Protein AF-A0A3C1ZCE9-F1 (afdb_monomer)

Sequence (160 aa):
MEKASYRTLKVVCVLALIGIVLWVAFYAVQTYFVLTTGSGHGVINWGSPRMGLKLTIFTLNRVSILLMAGLMAAFVVNILKYMSGGTIFNRANVVLLWVMTIVLPIHSFIGDNMSIACSASEHFDVVLTDSPFVYAMVALIVALLYKLAYDAAREQELTI

Radius of gyration: 19.31 Å; Cα contacts (8 Å, |Δi|>4): 106; chains: 1; bounding box: 48×23×55 Å

Nearest PDB structures (foldseek):
  8to0-assembly1_C  TM=2.002E-01  e=6.958E+00  Mus musculus

Secondary structure (DSSP, 8-state):
--HHHHHHHHHHHHHHHHHHHHHHHHHHHHHHHHHHSTTSS-SS-TTSTTHHHHHHHHHHHHHHHHHHHHHHHHHHHHHHHHTTTT-SS-HHHHHHHHHHHHHHHHHHHHHHTGGGT--S-HHHHHHHH-HHHHHHHHHHHHHHHHHHHHHHHHHTT---

Solvent-accessible surface area (backbone atoms only — not comparable to full-atom values): 8945 Å² total; per-residue (Å²): 132,58,74,66,60,55,53,53,52,52,51,53,43,52,52,51,47,52,50,46,51,52,51,54,51,51,50,53,53,48,49,50,46,66,70,70,59,64,79,83,70,35,54,47,60,69,89,43,98,56,32,70,60,33,50,49,49,54,51,50,41,55,51,41,50,54,51,50,45,49,52,54,43,52,45,44,52,47,50,66,61,30,64,80,70,76,46,84,78,47,68,68,51,56,51,50,49,56,50,47,64,57,48,50,59,54,41,49,54,43,26,73,52,40,53,78,36,44,66,56,51,73,70,58,35,56,72,74,39,49,60,69,58,59,52,51,52,50,52,50,51,50,52,54,49,51,52,46,51,51,55,51,30,65,75,67,73,49,83,127

Foldseek 3Di:
DDPVVLVVLLVLLVVLLVLLVVQLVLVVVVVCCQVPVPDDQHFFDCVDPCNVVLVVLLVQLNVLSVVLSVLLNVLSVVCVVCVVVLCLDDPVNVVSVVVCVVSLVVNQVSLVCNVVRTDRDVVSSCVSSVNVSSVVSVVSSVVSSVVSVVVVCVVVVNDD

Mean predicted aligned error: 8.21 Å

pLDDT: mean 76.33, std 11.78, range [37.94, 91.5]

Structure (mmCIF, N/CA/C/O backbone):
data_AF-A0A3C1ZCE9-F1
#
_entry.id   AF-A0A3C1ZCE9-F1
#
loop_
_atom_site.group_PDB
_atom_site.id
_atom_site.type_symbol
_atom_site.label_atom_id
_atom_site.label_alt_id
_atom_site.label_comp_id
_atom_site.label_asym_id
_atom_site.label_entity_id
_atom_site.label_seq_id
_atom_site.pdbx_PDB_ins_code
_atom_site.Cartn_x
_atom_site.Cartn_y
_atom_site.Cartn_z
_atom_site.occupancy
_atom_site.B_iso_or_equiv
_atom_site.auth_seq_id
_atom_site.auth_comp_id
_atom_site.auth_asym_id
_atom_site.auth_atom_id
_atom_site.pdbx_PDB_model_num
ATOM 1 N N . MET A 1 1 ? -17.249 3.420 25.032 1.00 59.50 1 MET A N 1
ATOM 2 C CA . MET A 1 1 ? -15.801 3.143 24.898 1.00 59.50 1 MET A CA 1
ATOM 3 C C . MET A 1 1 ? -15.023 3.969 25.914 1.00 59.50 1 MET A C 1
ATOM 5 O O . MET A 1 1 ? -15.269 5.169 26.021 1.00 59.50 1 MET A O 1
ATOM 9 N N . GLU A 1 2 ? -14.104 3.374 26.680 1.00 64.88 2 GLU A N 1
ATOM 10 C CA . GLU A 1 2 ? -13.295 4.125 27.655 1.00 64.88 2 GLU A CA 1
ATOM 11 C C . GLU A 1 2 ? -12.448 5.219 26.970 1.00 64.88 2 GLU A C 1
ATOM 13 O O . GLU A 1 2 ? -11.832 4.989 25.924 1.00 64.88 2 GLU A O 1
ATOM 18 N N . LYS A 1 3 ? -12.365 6.416 27.578 1.00 63.94 3 LYS A N 1
ATOM 19 C CA . LYS A 1 3 ? -11.630 7.577 27.024 1.00 63.94 3 LYS A CA 1
ATOM 20 C C . LYS A 1 3 ? -10.159 7.261 26.705 1.00 63.94 3 LYS A C 1
ATOM 22 O O . LYS A 1 3 ? -9.608 7.807 25.748 1.00 63.94 3 LYS A O 1
ATOM 27 N N . ALA A 1 4 ? -9.531 6.375 27.482 1.00 63.50 4 ALA A N 1
ATOM 28 C CA . ALA A 1 4 ? -8.160 5.921 27.256 1.00 63.50 4 ALA A CA 1
ATOM 29 C C . ALA A 1 4 ? -8.040 5.025 26.007 1.00 63.50 4 ALA A C 1
ATOM 31 O O . ALA A 1 4 ? -7.161 5.264 25.177 1.00 63.50 4 ALA A O 1
ATOM 32 N N . SER A 1 5 ? -8.960 4.067 25.810 1.00 70.12 5 SER A N 1
ATOM 33 C CA . SER A 1 5 ? -8.982 3.198 24.618 1.00 70.12 5 SER A CA 1
ATOM 34 C C . SER A 1 5 ? -9.185 4.014 23.335 1.00 70.12 5 SER A C 1
ATOM 36 O O . SER A 1 5 ? -8.467 3.810 22.353 1.00 70.12 5 SER A O 1
ATOM 38 N N . TYR A 1 6 ? -10.071 5.018 23.379 1.00 74.19 6 TYR A N 1
ATOM 39 C CA . TYR A 1 6 ? -10.317 5.945 22.267 1.00 74.19 6 TYR A CA 1
ATOM 40 C C . TYR A 1 6 ? 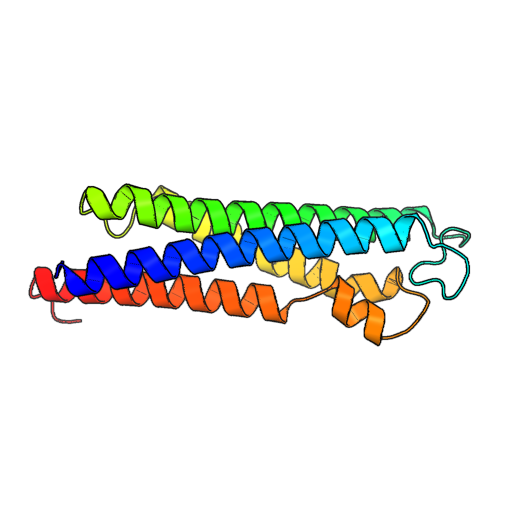-9.070 6.735 21.861 1.00 74.19 6 TYR A C 1
ATOM 42 O O . TYR A 1 6 ? -8.746 6.844 20.676 1.00 74.19 6 TYR A O 1
ATOM 50 N N . ARG A 1 7 ? -8.337 7.273 22.844 1.00 78.94 7 ARG A N 1
ATOM 51 C CA . ARG A 1 7 ? -7.111 8.037 22.590 1.00 78.94 7 ARG A CA 1
ATOM 52 C C . ARG A 1 7 ? -6.038 7.162 21.946 1.00 78.94 7 ARG A C 1
ATOM 54 O O . ARG A 1 7 ? -5.446 7.582 20.955 1.00 78.94 7 ARG A O 1
ATOM 61 N N . THR A 1 8 ? -5.829 5.950 22.459 1.00 80.31 8 THR A N 1
ATOM 62 C CA . THR A 1 8 ? -4.865 4.996 21.893 1.00 80.31 8 THR A CA 1
ATOM 63 C C . THR A 1 8 ? -5.235 4.610 20.464 1.00 80.31 8 THR A C 1
ATOM 65 O O . THR A 1 8 ? -4.384 4.655 19.581 1.00 80.31 8 THR A O 1
ATOM 68 N N . LEU A 1 9 ? -6.509 4.302 20.206 1.00 79.44 9 LEU A N 1
ATOM 69 C CA . LEU A 1 9 ? -6.984 3.929 18.874 1.00 79.44 9 LEU A CA 1
ATOM 70 C C . LEU A 1 9 ? -6.763 5.053 17.852 1.00 79.44 9 LEU A C 1
ATOM 72 O O . LEU A 1 9 ? -6.266 4.811 16.752 1.00 79.44 9 LEU A O 1
ATOM 76 N N . LYS A 1 10 ? -7.050 6.299 18.245 1.00 83.00 10 LYS A N 1
ATOM 77 C CA . LYS A 1 10 ? -6.808 7.481 17.413 1.00 83.00 10 LYS A CA 1
ATOM 78 C C . LYS A 1 10 ? -5.323 7.660 17.086 1.00 83.00 10 LYS A C 1
ATOM 80 O O . LYS A 1 10 ? -4.997 7.946 15.938 1.00 83.00 10 LYS A O 1
ATOM 85 N N . VAL A 1 11 ? -4.432 7.474 18.063 1.00 85.94 11 VAL A N 1
ATOM 86 C CA . VAL A 1 11 ? -2.975 7.555 17.848 1.00 85.94 11 VAL A CA 1
ATOM 87 C C . VAL A 1 11 ? -2.515 6.491 16.854 1.00 85.94 11 VAL A C 1
ATOM 89 O O . VAL A 1 11 ? -1.821 6.827 15.900 1.00 85.94 11 VAL A O 1
ATOM 92 N N . VAL A 1 12 ? -2.950 5.239 17.021 1.00 85.50 12 VAL A N 1
ATOM 93 C CA . VAL A 1 12 ? -2.586 4.148 16.102 1.00 85.50 12 VAL A CA 1
ATOM 94 C C . VAL A 1 12 ? -3.077 4.433 14.681 1.00 85.50 12 VAL A C 1
ATOM 96 O O . VAL A 1 12 ? -2.317 4.270 13.733 1.00 85.50 12 VAL A O 1
ATOM 99 N N . CYS A 1 13 ? -4.304 4.934 14.519 1.00 86.56 13 CYS A N 1
ATOM 100 C CA . CYS A 1 13 ? -4.833 5.317 13.207 1.00 86.56 13 CYS A CA 1
ATOM 101 C C . CYS A 1 13 ? -4.021 6.449 12.555 1.00 86.56 13 CYS A C 1
ATOM 103 O O . CYS A 1 13 ? -3.739 6.400 11.362 1.00 86.56 13 CYS A O 1
ATOM 105 N N . VAL A 1 14 ? -3.609 7.463 13.322 1.00 88.31 14 VAL A N 1
ATOM 106 C CA . VAL A 1 14 ? -2.764 8.551 12.798 1.00 88.31 14 VAL A CA 1
ATOM 107 C C . VAL A 1 14 ? -1.389 8.027 12.381 1.00 88.31 14 VAL A C 1
ATOM 109 O O . VAL A 1 14 ? -0.918 8.368 11.300 1.00 88.31 14 VAL A O 1
ATOM 112 N N . LEU A 1 15 ? -0.766 7.168 13.193 1.00 87.75 15 LEU A N 1
ATOM 113 C CA . LEU A 1 15 ? 0.507 6.532 12.843 1.00 87.75 15 LEU A CA 1
ATOM 114 C C . LEU A 1 15 ? 0.381 5.666 11.584 1.00 87.75 15 LEU A C 1
ATOM 116 O O . LEU A 1 15 ? 1.260 5.720 10.728 1.00 87.75 15 LEU A O 1
ATOM 120 N N . ALA A 1 16 ? -0.727 4.936 11.429 1.00 87.00 16 ALA A N 1
ATOM 121 C CA . ALA A 1 16 ? -1.017 4.158 10.228 1.00 87.00 16 ALA A CA 1
ATOM 122 C C . ALA A 1 16 ? -1.109 5.052 8.981 1.00 87.00 16 ALA A C 1
ATOM 124 O O . ALA A 1 16 ? -0.501 4.744 7.960 1.00 87.00 16 ALA A O 1
ATOM 125 N N . LEU A 1 17 ? -1.810 6.191 9.067 1.00 90.06 17 LEU A N 1
ATOM 126 C CA . LEU A 1 17 ? -1.885 7.157 7.965 1.00 90.06 17 LEU A CA 1
ATOM 127 C C . LEU A 1 17 ? -0.511 7.729 7.609 1.00 90.06 17 LEU A C 1
ATOM 129 O O . LEU A 1 17 ? -0.169 7.783 6.431 1.00 90.06 17 LEU A O 1
ATOM 133 N N . ILE A 1 18 ? 0.292 8.114 8.606 1.00 90.50 18 ILE A N 1
ATOM 134 C CA . ILE A 1 18 ? 1.666 8.586 8.380 1.00 90.50 18 ILE A CA 1
ATOM 135 C C . ILE A 1 18 ? 2.494 7.498 7.687 1.00 90.50 18 ILE A C 1
ATOM 137 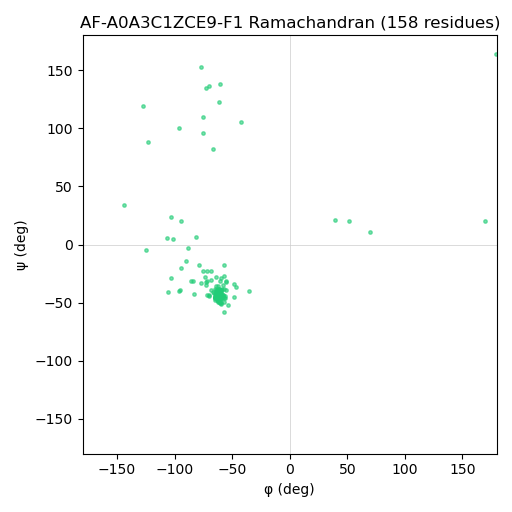O O . ILE A 1 18 ? 3.174 7.792 6.708 1.00 90.50 18 ILE A O 1
ATOM 141 N N . GLY A 1 19 ? 2.394 6.246 8.143 1.00 87.69 19 GLY A N 1
ATOM 142 C CA . GLY A 1 19 ? 3.059 5.102 7.520 1.00 87.69 19 GLY A CA 1
ATOM 143 C C . GLY A 1 19 ? 2.686 4.942 6.045 1.00 87.69 19 GLY A C 1
ATOM 144 O O . GLY A 1 19 ? 3.572 4.815 5.207 1.00 87.69 19 GLY A O 1
ATOM 145 N N . ILE A 1 20 ? 1.396 5.039 5.709 1.00 89.56 20 ILE A N 1
ATOM 146 C CA . ILE A 1 20 ? 0.913 4.975 4.319 1.00 89.56 20 ILE A CA 1
ATOM 147 C C . ILE A 1 20 ? 1.471 6.134 3.479 1.00 89.56 20 ILE A C 1
ATOM 149 O O . ILE A 1 20 ? 1.890 5.922 2.343 1.00 89.56 20 ILE A O 1
ATOM 153 N N . VAL A 1 21 ? 1.512 7.358 4.018 1.00 90.38 21 VAL A N 1
ATOM 154 C CA . VAL A 1 21 ? 2.079 8.512 3.296 1.00 90.38 21 VAL A CA 1
ATOM 155 C C . VAL A 1 21 ? 3.576 8.328 3.052 1.00 90.38 21 VAL A C 1
ATOM 157 O O . VAL A 1 21 ? 4.041 8.559 1.938 1.00 90.38 21 VAL A O 1
ATOM 160 N N . LEU A 1 22 ? 4.328 7.892 4.066 1.00 90.06 22 LEU A N 1
ATOM 161 C CA . LEU A 1 22 ? 5.763 7.627 3.940 1.00 90.06 22 LEU A CA 1
ATOM 162 C C . LEU A 1 22 ? 6.043 6.528 2.913 1.00 90.06 22 LEU A C 1
ATOM 164 O O . LEU A 1 22 ? 6.974 6.659 2.124 1.00 90.06 22 LEU A O 1
ATOM 168 N N . TRP A 1 23 ? 5.208 5.492 2.881 1.00 86.75 23 TRP A N 1
ATOM 169 C CA . TRP A 1 23 ? 5.281 4.412 1.904 1.00 86.75 23 TRP A CA 1
ATOM 170 C C . TRP A 1 23 ? 5.101 4.911 0.465 1.00 86.75 23 TRP A C 1
ATOM 172 O O . TRP A 1 23 ? 5.941 4.663 -0.401 1.00 86.75 23 TRP A O 1
ATOM 182 N N . VAL A 1 24 ? 4.060 5.712 0.216 1.00 89.19 24 VAL A N 1
ATOM 183 C CA . VAL A 1 24 ? 3.830 6.330 -1.100 1.00 89.19 24 VAL A CA 1
ATOM 184 C C . VAL A 1 24 ? 4.973 7.276 -1.478 1.00 89.19 24 VAL A C 1
ATOM 186 O O . VAL A 1 24 ? 5.442 7.251 -2.616 1.00 89.19 24 VAL A O 1
ATOM 189 N N . ALA A 1 25 ? 5.456 8.091 -0.536 1.00 88.38 25 ALA A N 1
ATOM 190 C CA . ALA A 1 25 ? 6.563 9.016 -0.769 1.00 88.38 25 ALA A CA 1
ATOM 191 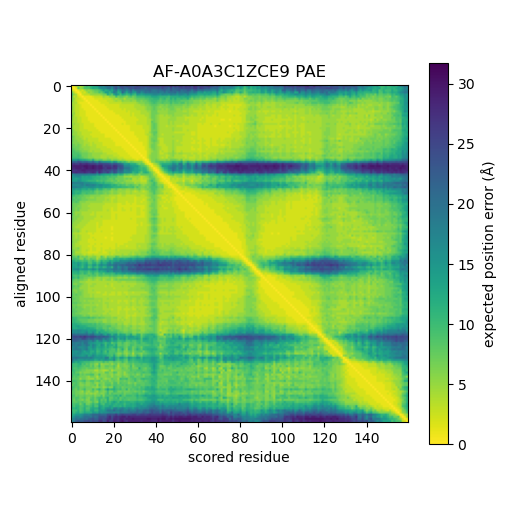C C . ALA A 1 25 ? 7.859 8.275 -1.133 1.00 88.38 25 ALA A C 1
ATOM 193 O O . ALA A 1 25 ? 8.538 8.648 -2.090 1.00 88.38 25 ALA A O 1
ATOM 194 N N . PHE A 1 26 ? 8.169 7.191 -0.422 1.00 85.94 26 PHE A N 1
ATOM 195 C CA . PHE A 1 26 ? 9.309 6.330 -0.718 1.00 85.94 26 PHE A CA 1
ATOM 196 C C . PHE A 1 26 ? 9.236 5.765 -2.143 1.00 85.94 26 PHE A C 1
ATOM 198 O O . PHE A 1 26 ? 10.215 5.832 -2.890 1.00 85.94 26 PHE A O 1
ATOM 205 N N . TYR A 1 27 ? 8.062 5.298 -2.572 1.00 82.00 27 TYR A N 1
ATOM 206 C CA . TYR A 1 27 ? 7.880 4.783 -3.927 1.00 82.00 27 TYR A CA 1
ATOM 207 C C . TYR A 1 27 ? 7.889 5.848 -5.019 1.00 82.00 27 TYR A C 1
ATOM 209 O O . TYR A 1 27 ? 8.343 5.571 -6.134 1.00 82.00 27 TYR A O 1
ATOM 217 N N . ALA A 1 28 ? 7.437 7.065 -4.726 1.00 85.88 28 ALA A N 1
ATOM 218 C CA . ALA A 1 28 ? 7.582 8.191 -5.641 1.00 85.88 28 ALA A CA 1
ATOM 219 C C . ALA A 1 28 ? 9.068 8.502 -5.883 1.00 85.88 28 ALA A C 1
ATOM 221 O O . ALA A 1 28 ? 9.498 8.622 -7.032 1.00 85.88 28 ALA A O 1
ATOM 222 N N . VAL A 1 29 ? 9.869 8.530 -4.811 1.00 84.56 29 VAL A N 1
ATOM 223 C CA . VAL A 1 29 ? 11.325 8.723 -4.882 1.00 84.56 29 VAL A CA 1
ATOM 224 C C . VAL A 1 29 ? 11.995 7.585 -5.655 1.00 84.56 29 VAL A C 1
ATOM 226 O O . VAL A 1 29 ? 12.756 7.846 -6.585 1.00 84.56 29 VAL A O 1
ATOM 229 N N . GLN A 1 30 ? 11.677 6.321 -5.355 1.00 80.62 30 GLN A N 1
ATOM 230 C CA . GLN A 1 30 ? 12.196 5.192 -6.135 1.00 80.62 30 GLN A CA 1
ATOM 231 C C . GLN A 1 30 ? 11.824 5.274 -7.614 1.00 80.62 30 GLN A C 1
ATOM 233 O O . GLN A 1 30 ? 12.651 4.982 -8.469 1.00 80.62 30 GLN A O 1
ATOM 238 N N . THR A 1 31 ? 10.575 5.622 -7.923 1.00 82.81 31 THR A N 1
ATOM 239 C CA . THR A 1 31 ? 10.098 5.729 -9.306 1.00 82.81 31 THR A CA 1
ATOM 240 C C . THR A 1 31 ? 10.899 6.778 -10.060 1.00 82.81 31 THR A C 1
ATOM 242 O O . THR A 1 31 ? 11.347 6.508 -11.171 1.00 82.81 31 THR A O 1
ATOM 245 N N . TYR A 1 32 ? 11.159 7.927 -9.432 1.00 81.75 32 TYR A N 1
ATOM 246 C CA . TYR A 1 32 ? 12.047 8.940 -9.989 1.00 81.75 32 TYR A CA 1
ATOM 247 C C . TYR A 1 32 ? 13.442 8.373 -10.273 1.00 81.75 32 TYR A C 1
ATOM 249 O O . TYR A 1 32 ? 13.926 8.515 -11.393 1.00 81.75 32 TYR A O 1
ATOM 257 N N . PHE A 1 33 ? 14.066 7.671 -9.321 1.00 77.00 33 PHE A N 1
ATOM 258 C CA . PHE A 1 33 ? 15.381 7.057 -9.540 1.00 77.00 33 PHE A CA 1
ATOM 259 C C . PHE A 1 33 ? 15.357 6.029 -10.682 1.00 77.00 33 PHE A C 1
ATOM 261 O O . PHE A 1 33 ? 16.129 6.152 -11.624 1.00 77.00 33 PHE A O 1
ATOM 268 N N . VAL A 1 34 ? 14.423 5.075 -10.681 1.00 78.06 34 VAL A N 1
ATOM 269 C CA . VAL A 1 34 ? 14.310 4.039 -11.727 1.00 78.06 34 VAL A CA 1
ATOM 270 C C . VAL A 1 34 ? 14.129 4.634 -13.132 1.00 78.06 34 VAL A C 1
ATOM 272 O O . VAL A 1 34 ? 14.638 4.074 -14.107 1.00 78.06 34 VAL A O 1
ATOM 275 N N . LEU A 1 35 ? 13.423 5.764 -13.247 1.00 79.06 35 LEU A N 1
ATOM 276 C CA . LEU A 1 35 ? 13.189 6.443 -14.522 1.00 79.06 35 LEU A CA 1
ATOM 277 C C . LEU A 1 35 ? 14.340 7.369 -14.946 1.00 79.06 35 LEU A C 1
ATOM 279 O O . LEU A 1 35 ? 14.558 7.532 -16.143 1.00 79.06 35 LEU A O 1
ATOM 283 N N . THR A 1 36 ? 15.070 7.980 -14.005 1.00 74.25 36 THR A N 1
ATOM 284 C CA . THR A 1 36 ? 16.063 9.032 -14.310 1.00 74.25 36 THR A CA 1
ATOM 285 C C . THR A 1 36 ? 17.519 8.577 -14.270 1.00 74.25 36 THR A C 1
ATOM 287 O O . THR A 1 36 ? 18.326 9.113 -15.022 1.00 74.25 36 THR A O 1
ATOM 290 N N . THR A 1 37 ? 17.888 7.575 -13.465 1.00 65.44 37 THR A N 1
ATOM 291 C CA . THR A 1 37 ? 19.278 7.073 -13.387 1.00 65.44 37 THR A CA 1
ATOM 292 C C . THR A 1 37 ? 19.549 5.876 -14.302 1.00 65.44 37 THR A C 1
ATOM 294 O O . THR A 1 37 ? 20.518 5.131 -14.119 1.00 65.44 37 THR A O 1
ATOM 297 N N . GLY A 1 38 ? 18.716 5.686 -15.326 1.00 55.72 38 GLY A N 1
ATOM 298 C CA . GLY A 1 38 ? 18.862 4.620 -16.309 1.00 55.72 38 GLY A CA 1
ATOM 299 C C . GLY A 1 38 ? 20.102 4.772 -17.192 1.00 55.72 38 GLY A C 1
ATOM 300 O O . GLY A 1 38 ? 19.961 5.244 -18.308 1.00 55.72 38 GLY A O 1
ATOM 301 N N . SER A 1 39 ? 21.274 4.339 -16.705 1.00 48.94 39 SER A N 1
ATOM 302 C CA . SER A 1 39 ? 22.392 3.746 -17.483 1.00 48.94 39 SER A CA 1
ATOM 303 C C . SER A 1 39 ? 23.711 3.565 -16.697 1.00 48.94 39 SER A C 1
ATOM 305 O O . SER A 1 39 ? 24.762 3.451 -17.319 1.00 48.94 39 SER A O 1
ATOM 307 N N . GLY A 1 40 ? 23.714 3.541 -15.356 1.00 42.12 40 GLY A N 1
ATOM 308 C CA . GLY A 1 40 ? 24.942 3.256 -14.579 1.00 42.12 40 GLY A CA 1
ATOM 309 C C . GLY A 1 40 ? 24.989 1.857 -13.953 1.00 42.12 40 GLY A C 1
ATOM 310 O O . GLY A 1 40 ? 26.013 1.183 -13.998 1.00 42.12 40 GLY A O 1
ATOM 311 N N . HIS A 1 41 ? 23.851 1.405 -13.409 1.00 50.16 41 HIS A N 1
ATOM 312 C CA . HIS A 1 41 ? 23.700 0.144 -12.657 1.00 50.16 41 HIS A CA 1
ATOM 313 C C . HIS A 1 41 ? 22.327 -0.526 -12.923 1.00 50.16 41 HIS A C 1
ATOM 315 O O . HIS A 1 41 ? 21.702 -1.075 -12.024 1.00 50.16 41 HIS A O 1
ATOM 321 N N . GLY A 1 42 ? 21.812 -0.379 -14.151 1.00 55.69 42 GLY A N 1
ATOM 322 C CA . GLY A 1 42 ? 20.389 -0.363 -14.543 1.00 55.69 42 GLY A CA 1
ATOM 323 C C . GLY A 1 42 ? 19.427 -1.384 -13.918 1.00 55.69 42 GLY A C 1
ATOM 324 O O . GLY A 1 42 ? 19.346 -2.530 -14.364 1.00 55.69 42 GLY A O 1
ATOM 325 N N . VAL A 1 43 ? 18.594 -0.896 -12.987 1.00 69.62 43 VAL A N 1
ATOM 326 C CA . VAL A 1 43 ? 17.486 -1.636 -12.353 1.00 69.62 43 VAL A CA 1
ATOM 327 C C . VAL A 1 43 ? 16.514 -2.195 -13.388 1.00 69.62 43 VAL A C 1
ATOM 329 O O . VAL A 1 43 ? 16.176 -3.368 -13.310 1.00 69.62 43 VAL A O 1
ATOM 332 N N . ILE A 1 44 ? 16.139 -1.406 -14.400 1.00 73.19 44 ILE A N 1
ATOM 333 C CA . ILE A 1 44 ? 15.354 -1.852 -15.558 1.00 73.19 44 ILE A CA 1
ATOM 334 C C . ILE A 1 44 ? 16.092 -1.442 -16.835 1.00 73.19 44 ILE A C 1
ATOM 336 O O . ILE A 1 44 ? 16.297 -0.257 -17.095 1.00 73.19 44 ILE A O 1
ATOM 340 N N . ASN A 1 45 ? 16.477 -2.414 -17.665 1.00 74.56 45 ASN A N 1
ATOM 341 C CA . ASN A 1 45 ? 16.981 -2.132 -19.009 1.00 74.56 45 ASN A CA 1
ATOM 342 C C . ASN A 1 45 ? 15.823 -1.747 -19.947 1.00 74.56 45 ASN A C 1
ATOM 344 O O . ASN A 1 45 ? 15.158 -2.621 -20.523 1.00 74.56 45 ASN A O 1
ATOM 348 N N . TRP A 1 46 ? 15.622 -0.437 -20.100 1.00 77.25 46 TRP A N 1
ATOM 349 C CA . TRP A 1 46 ? 14.618 0.169 -20.974 1.00 77.25 46 TRP A CA 1
ATOM 350 C C . TRP A 1 46 ? 14.905 -0.026 -22.470 1.00 77.25 46 TRP A C 1
ATOM 352 O O . TRP A 1 46 ? 13.969 -0.051 -23.255 1.00 77.25 46 TRP A O 1
ATOM 362 N N . GLY A 1 47 ? 16.158 -0.268 -22.870 1.00 74.31 47 GLY A N 1
ATOM 363 C CA . GLY A 1 47 ? 16.539 -0.537 -24.264 1.00 74.31 47 GLY A CA 1
ATOM 364 C C . GLY A 1 47 ? 16.313 -1.983 -24.726 1.00 74.31 47 GLY A C 1
ATOM 365 O O . GLY A 1 47 ? 16.757 -2.361 -25.806 1.00 74.31 47 GLY A O 1
ATOM 366 N N . SER A 1 48 ? 15.679 -2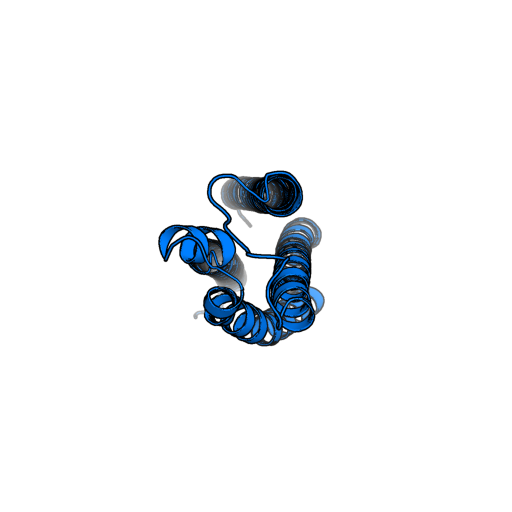.831 -23.907 1.00 75.06 48 SER A N 1
ATOM 367 C CA . SER A 1 48 ? 15.467 -4.243 -24.251 1.00 75.06 48 SER A CA 1
ATOM 368 C C . SER A 1 48 ? 14.325 -4.444 -25.267 1.00 75.06 48 SER A C 1
ATOM 370 O O . SER A 1 48 ? 13.343 -3.703 -25.226 1.00 75.06 48 SER A O 1
ATOM 372 N N . PRO A 1 49 ? 14.350 -5.516 -26.088 1.00 77.69 49 PRO A N 1
ATOM 373 C CA . PRO A 1 49 ? 13.277 -5.834 -27.045 1.00 77.69 49 PRO A CA 1
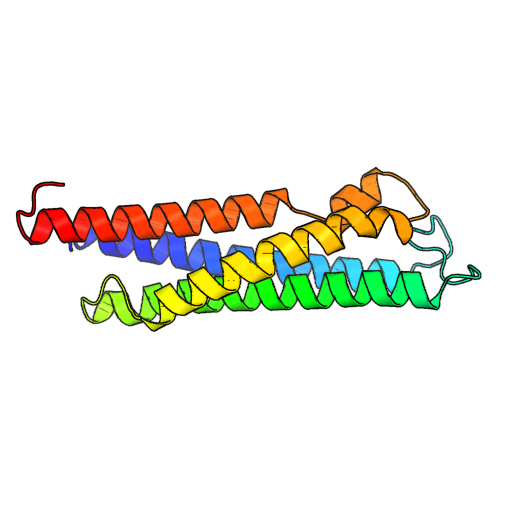ATOM 374 C C . PRO A 1 49 ? 11.883 -6.001 -26.417 1.00 77.69 49 PRO A C 1
ATOM 376 O O . PRO A 1 49 ? 10.873 -5.953 -27.110 1.00 77.69 49 PRO A O 1
ATOM 379 N N . ARG A 1 50 ? 11.816 -6.205 -25.095 1.00 80.75 50 ARG A N 1
ATOM 380 C CA . ARG A 1 50 ? 10.577 -6.356 -24.319 1.00 80.75 50 ARG A CA 1
ATOM 381 C C . ARG A 1 50 ? 10.210 -5.094 -23.528 1.00 80.75 50 ARG A C 1
ATOM 383 O O . ARG A 1 50 ? 9.501 -5.195 -22.531 1.00 80.75 50 ARG A O 1
ATOM 390 N N . MET A 1 51 ? 10.676 -3.914 -23.947 1.00 81.62 51 MET A N 1
ATOM 391 C CA . MET A 1 51 ? 10.442 -2.637 -23.253 1.00 81.62 51 MET A CA 1
ATOM 392 C C . MET A 1 51 ? 8.969 -2.414 -22.887 1.00 81.62 51 MET A C 1
ATOM 394 O O . MET A 1 51 ? 8.678 -2.058 -21.748 1.00 81.62 51 MET A O 1
ATOM 398 N N . GLY A 1 52 ? 8.041 -2.681 -23.813 1.00 82.25 52 GLY A N 1
ATOM 399 C CA . GLY A 1 52 ? 6.606 -2.509 -23.564 1.00 82.25 52 GLY A CA 1
ATOM 400 C C . GLY A 1 52 ? 6.085 -3.371 -22.409 1.00 82.25 52 GLY A C 1
ATOM 401 O O . GLY A 1 52 ? 5.349 -2.877 -21.558 1.00 82.25 52 GLY A O 1
ATOM 402 N N . LEU A 1 53 ? 6.523 -4.632 -22.318 1.00 84.50 53 LEU A N 1
ATOM 403 C CA . LEU A 1 53 ? 6.149 -5.524 -21.215 1.00 84.50 53 LEU A CA 1
ATOM 404 C C . LEU A 1 53 ? 6.711 -5.011 -19.884 1.00 84.50 53 LEU A C 1
ATOM 406 O O . LEU A 1 5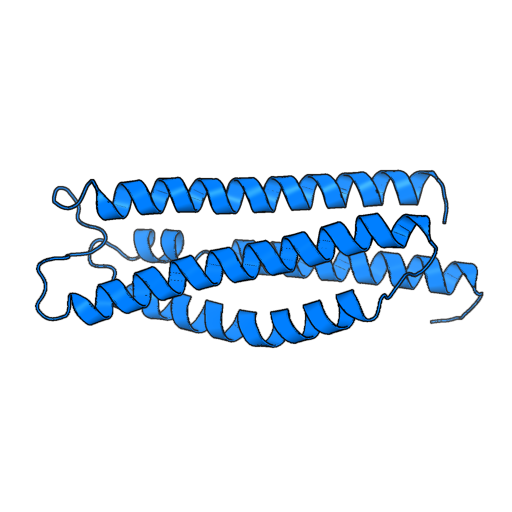3 ? 5.981 -4.933 -18.903 1.00 84.50 53 LEU A O 1
ATOM 410 N N . LYS A 1 54 ? 7.987 -4.604 -19.862 1.00 84.31 54 LYS A N 1
ATOM 411 C CA . LYS A 1 54 ? 8.637 -4.082 -18.649 1.00 84.31 54 LYS A CA 1
ATOM 412 C C . LYS A 1 54 ? 7.961 -2.815 -18.135 1.00 84.31 54 LYS A C 1
ATOM 414 O O . LYS A 1 54 ? 7.695 -2.706 -16.942 1.00 84.31 54 LYS A O 1
ATOM 419 N N . LEU A 1 55 ? 7.646 -1.889 -19.043 1.00 84.62 55 LEU A N 1
ATOM 420 C CA . LEU A 1 55 ? 6.912 -0.671 -18.718 1.00 84.62 55 LEU A CA 1
ATOM 421 C C . LEU A 1 55 ? 5.520 -0.999 -18.178 1.00 84.62 55 LEU A C 1
ATOM 423 O O . LEU A 1 55 ? 5.126 -0.448 -17.159 1.00 84.62 55 LEU A O 1
ATOM 427 N N . THR A 1 56 ? 4.811 -1.941 -18.806 1.00 87.81 56 THR A N 1
ATOM 428 C CA . THR A 1 56 ? 3.476 -2.365 -18.362 1.00 87.81 56 THR A CA 1
ATOM 429 C C . THR A 1 56 ? 3.509 -2.915 -16.938 1.00 87.81 56 THR A C 1
ATOM 431 O O . THR A 1 56 ? 2.750 -2.444 -16.098 1.00 87.81 56 THR A O 1
ATOM 434 N N . ILE A 1 57 ? 4.406 -3.860 -16.636 1.00 86.94 57 ILE A N 1
ATOM 435 C CA . ILE A 1 57 ? 4.503 -4.458 -15.293 1.00 86.94 57 ILE A CA 1
ATOM 436 C C . ILE A 1 57 ? 4.903 -3.391 -14.261 1.00 86.94 57 ILE A C 1
ATOM 438 O O . ILE A 1 57 ? 4.270 -3.292 -13.212 1.00 86.94 57 ILE A O 1
ATOM 442 N N . PHE A 1 58 ? 5.869 -2.523 -14.584 1.00 86.38 58 PHE A N 1
ATOM 443 C CA . PHE A 1 58 ? 6.280 -1.425 -13.705 1.00 86.38 58 PHE A CA 1
ATOM 444 C C . PHE A 1 58 ? 5.133 -0.445 -13.414 1.00 86.38 58 PHE A C 1
ATOM 446 O O . PHE A 1 58 ? 4.868 -0.114 -12.259 1.00 86.38 58 PHE A O 1
ATOM 453 N N . THR A 1 59 ? 4.410 -0.000 -14.443 1.00 88.38 59 THR A N 1
ATOM 454 C CA . THR A 1 59 ? 3.265 0.901 -14.279 1.00 88.38 59 THR A CA 1
ATOM 455 C C . THR A 1 59 ? 2.141 0.233 -13.491 1.00 88.38 59 THR A C 1
ATOM 457 O O . THR A 1 59 ? 1.601 0.855 -12.578 1.00 88.38 59 THR A O 1
ATOM 460 N N . LEU A 1 60 ? 1.815 -1.030 -13.784 1.00 90.19 60 LEU A N 1
ATOM 461 C CA . LEU A 1 60 ? 0.812 -1.790 -13.034 1.00 90.19 60 LEU A CA 1
ATOM 462 C C . LEU A 1 60 ? 1.199 -1.927 -11.559 1.00 90.19 60 LEU A C 1
ATOM 464 O O . LEU A 1 60 ? 0.346 -1.737 -10.693 1.00 90.19 60 LEU A O 1
ATOM 468 N N . ASN A 1 61 ? 2.478 -2.166 -11.261 1.00 87.06 61 ASN A N 1
ATOM 469 C CA . ASN A 1 61 ? 2.982 -2.194 -9.891 1.00 87.06 61 ASN A CA 1
ATOM 470 C C . ASN A 1 61 ? 2.736 -0.844 -9.196 1.00 87.06 61 ASN A C 1
ATOM 472 O O . ASN A 1 61 ? 2.104 -0.812 -8.139 1.00 87.06 61 ASN A O 1
ATOM 476 N N . ARG A 1 62 ? 3.109 0.283 -9.819 1.00 87.19 62 ARG A N 1
ATOM 477 C CA . ARG A 1 62 ? 2.901 1.621 -9.228 1.00 87.19 62 ARG A CA 1
ATOM 478 C C . ARG A 1 62 ? 1.434 1.972 -9.022 1.00 87.19 62 ARG A C 1
ATOM 480 O O . ARG A 1 62 ? 1.073 2.496 -7.969 1.00 87.19 62 ARG A O 1
ATOM 487 N N . VAL A 1 63 ? 0.581 1.642 -9.985 1.00 90.56 63 VAL A N 1
ATOM 488 C CA . VAL A 1 63 ? -0.868 1.841 -9.859 1.00 90.56 63 VAL A CA 1
ATOM 489 C C . VAL A 1 63 ? -1.435 0.973 -8.734 1.00 90.56 63 VAL A C 1
ATOM 491 O O . VAL A 1 63 ? -2.237 1.462 -7.941 1.00 90.56 63 VAL A O 1
ATOM 494 N N . SER A 1 64 ? -0.990 -0.280 -8.610 1.00 88.81 64 SER A N 1
ATOM 495 C CA . SER A 1 64 ? -1.447 -1.181 -7.547 1.00 88.81 64 SER A CA 1
ATOM 496 C C . SER A 1 64 ? -1.044 -0.699 -6.146 1.00 88.81 64 SER A C 1
ATOM 498 O O . SER A 1 64 ? -1.867 -0.757 -5.235 1.00 88.81 64 SER A O 1
ATOM 500 N N . ILE A 1 65 ? 0.162 -0.134 -5.987 1.00 86.75 65 ILE A N 1
ATOM 501 C CA . ILE A 1 65 ? 0.629 0.484 -4.733 1.00 86.75 65 ILE A CA 1
ATOM 502 C C . ILE A 1 65 ? -0.268 1.665 -4.355 1.00 86.75 65 ILE A C 1
ATOM 504 O O . ILE A 1 65 ? -0.758 1.732 -3.230 1.00 86.75 65 ILE A O 1
ATOM 508 N N . LEU A 1 66 ? -0.535 2.576 -5.298 1.00 90.38 66 LEU A N 1
ATOM 509 C CA . LEU A 1 66 ? -1.406 3.731 -5.056 1.00 90.38 66 LEU A CA 1
ATOM 510 C C . LEU A 1 66 ? -2.837 3.309 -4.712 1.00 90.38 66 LEU A C 1
ATOM 512 O O . LEU A 1 66 ? -3.446 3.877 -3.805 1.00 90.38 66 LEU A O 1
ATOM 516 N N . LEU A 1 67 ? -3.361 2.292 -5.401 1.00 91.50 67 LEU A N 1
ATOM 517 C CA . LEU A 1 67 ? -4.676 1.729 -5.114 1.00 91.50 67 LEU A CA 1
ATOM 518 C C . LEU A 1 67 ? -4.722 1.138 -3.700 1.00 91.50 67 LEU A C 1
ATOM 520 O O . LEU A 1 67 ? -5.633 1.458 -2.939 1.00 91.50 67 LEU A O 1
ATOM 524 N N . MET A 1 68 ? -3.726 0.334 -3.319 1.00 89.56 68 MET A N 1
ATOM 525 C CA . MET A 1 68 ? -3.656 -0.267 -1.986 1.00 89.56 68 MET A CA 1
ATOM 526 C C . MET A 1 68 ? -3.504 0.799 -0.895 1.00 89.56 68 MET A C 1
ATOM 528 O O . MET A 1 68 ? -4.224 0.766 0.102 1.00 89.56 68 MET A O 1
ATOM 532 N N . ALA A 1 69 ? -2.637 1.794 -1.105 1.00 89.12 69 ALA A N 1
ATOM 533 C CA . ALA A 1 69 ? -2.468 2.932 -0.203 1.00 89.12 69 ALA A CA 1
ATOM 534 C C . ALA A 1 69 ? -3.789 3.685 -0.003 1.00 89.12 69 ALA A C 1
ATOM 536 O O . ALA A 1 69 ? -4.172 3.977 1.129 1.00 89.12 69 ALA A O 1
ATOM 537 N N . GLY A 1 70 ? -4.509 3.952 -1.097 1.00 91.38 70 GLY A N 1
ATOM 538 C CA . GLY A 1 70 ? -5.811 4.609 -1.071 1.00 91.38 70 GLY A CA 1
ATOM 539 C C . GLY A 1 70 ? -6.858 3.810 -0.297 1.00 91.38 70 GLY A C 1
ATOM 540 O O . GLY A 1 70 ? -7.565 4.382 0.530 1.00 91.38 70 GLY A O 1
ATOM 541 N N . LEU A 1 71 ? -6.926 2.491 -0.505 1.00 91.31 71 LEU A N 1
ATOM 542 C CA . LEU A 1 71 ? -7.850 1.607 0.213 1.00 91.31 71 LEU A CA 1
ATOM 543 C C . LEU A 1 71 ? -7.540 1.552 1.715 1.00 91.31 71 LEU A C 1
ATOM 545 O O . LEU A 1 71 ? -8.448 1.727 2.530 1.00 91.31 71 LEU A O 1
ATOM 549 N N . MET A 1 72 ? -6.266 1.389 2.087 1.00 89.06 72 MET A N 1
ATOM 550 C CA . MET A 1 72 ? -5.826 1.395 3.486 1.00 89.06 72 MET A CA 1
ATOM 551 C C . MET A 1 72 ? -6.111 2.743 4.157 1.00 89.06 72 MET A C 1
ATOM 553 O O . MET A 1 72 ? -6.648 2.788 5.265 1.00 89.06 72 MET A O 1
ATOM 557 N N . ALA A 1 73 ? -5.813 3.855 3.480 1.00 90.19 73 ALA A N 1
ATOM 558 C CA . ALA A 1 73 ? -6.077 5.190 4.003 1.00 90.19 73 ALA A CA 1
ATOM 559 C C . ALA A 1 73 ? -7.581 5.439 4.164 1.00 90.19 73 ALA A C 1
ATOM 561 O O . ALA A 1 73 ? -8.011 5.907 5.217 1.00 90.19 73 ALA A O 1
ATOM 562 N N . ALA A 1 74 ? -8.395 5.077 3.167 1.00 90.50 74 ALA A N 1
ATOM 563 C CA . ALA A 1 74 ? -9.850 5.195 3.232 1.00 90.50 74 ALA A CA 1
ATOM 564 C C . ALA A 1 74 ? -10.431 4.382 4.395 1.00 90.50 74 ALA A C 1
ATOM 566 O O . ALA A 1 74 ? -11.303 4.868 5.117 1.00 90.50 74 ALA A O 1
ATOM 567 N N . PHE A 1 75 ? -9.910 3.175 4.617 1.00 87.75 75 PHE A N 1
ATOM 568 C CA . PHE A 1 75 ? -10.313 2.319 5.723 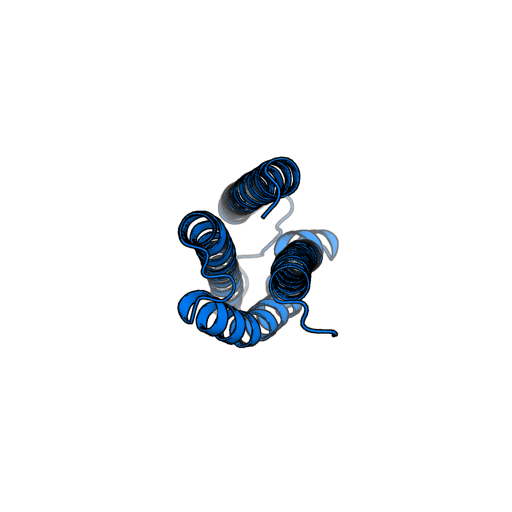1.00 87.75 75 PHE A CA 1
ATOM 569 C C . PHE A 1 75 ? -10.007 2.966 7.084 1.00 87.75 75 PHE A C 1
ATOM 571 O O . PHE A 1 75 ? -10.890 3.074 7.939 1.00 87.75 75 PHE A O 1
ATOM 578 N N . VAL A 1 76 ? -8.784 3.474 7.271 1.00 87.38 76 VAL A N 1
ATOM 579 C CA . VAL A 1 76 ? -8.373 4.143 8.516 1.00 87.38 76 VAL A CA 1
ATOM 580 C C . VAL A 1 76 ? -9.149 5.447 8.741 1.00 87.38 76 VAL A C 1
ATOM 582 O O . VAL A 1 76 ? -9.610 5.709 9.853 1.00 87.38 76 VAL A O 1
ATOM 585 N N . VAL A 1 77 ? -9.361 6.250 7.694 1.00 88.06 77 VAL A N 1
ATOM 586 C CA . VAL A 1 77 ? -10.172 7.479 7.764 1.00 88.06 77 VAL A CA 1
ATOM 587 C C . VAL A 1 77 ? -11.616 7.161 8.142 1.00 88.06 77 VAL A C 1
ATOM 589 O O . VAL A 1 77 ? -12.198 7.855 8.976 1.00 88.06 77 VAL A O 1
ATOM 592 N N . ASN A 1 78 ? -12.196 6.097 7.587 1.00 85.75 78 ASN A N 1
ATOM 593 C CA . ASN A 1 78 ? -13.528 5.658 7.975 1.00 85.75 78 ASN A CA 1
ATOM 594 C C . ASN A 1 78 ? -13.567 5.215 9.441 1.00 85.75 78 ASN A C 1
ATOM 596 O O . ASN A 1 78 ? -14.482 5.622 10.150 1.00 85.75 78 ASN A O 1
ATOM 600 N N . ILE A 1 79 ? -12.581 4.453 9.933 1.00 80.69 79 ILE A N 1
ATOM 601 C CA . ILE A 1 79 ? -12.496 4.129 11.368 1.00 80.69 79 ILE A CA 1
ATOM 602 C C . ILE A 1 79 ? -12.523 5.416 12.203 1.00 80.69 79 ILE A C 1
ATOM 604 O O . ILE A 1 79 ? -13.385 5.564 13.067 1.00 80.69 79 ILE A O 1
ATOM 608 N N . LEU A 1 80 ? -11.662 6.389 11.890 1.00 81.50 80 LEU A N 1
ATOM 609 C CA . LEU A 1 80 ? -11.614 7.673 12.598 1.00 81.50 80 LEU A CA 1
ATOM 610 C C . LEU A 1 80 ? -12.945 8.440 12.544 1.00 81.50 80 LEU A C 1
ATOM 612 O O . LEU A 1 80 ? -13.329 9.064 13.534 1.00 81.50 80 LEU A O 1
ATOM 616 N N . LYS A 1 81 ? -13.648 8.393 11.406 1.00 80.50 81 LYS A N 1
ATOM 617 C CA . LYS A 1 81 ? -14.932 9.073 11.196 1.00 80.50 81 LYS A CA 1
ATOM 618 C C . LYS A 1 81 ? -16.081 8.414 11.958 1.00 80.50 81 LYS A C 1
ATOM 620 O O . LYS A 1 81 ? -16.902 9.127 12.519 1.00 80.50 81 LYS A O 1
ATOM 625 N N . TYR A 1 82 ? -16.170 7.085 11.961 1.00 72.50 82 TYR A N 1
ATOM 626 C CA . TYR A 1 82 ? -17.303 6.362 12.558 1.00 72.50 82 TYR A CA 1
ATOM 627 C C . TYR A 1 82 ? -17.094 6.019 14.039 1.00 72.50 82 TYR A C 1
ATOM 629 O O . TYR A 1 82 ? -18.069 5.788 14.754 1.00 72.50 82 TYR A O 1
ATOM 637 N N . MET A 1 83 ? -15.858 6.123 14.535 1.00 68.69 83 MET A N 1
ATOM 638 C CA . MET A 1 83 ? -15.530 6.099 15.965 1.00 68.69 83 MET A CA 1
ATOM 639 C C . MET A 1 83 ? -16.277 7.164 16.785 1.00 68.69 83 MET A C 1
ATOM 641 O O . MET A 1 83 ? -16.573 6.924 17.951 1.00 68.69 83 MET A O 1
ATOM 645 N N . SER A 1 84 ? -16.591 8.332 16.213 1.00 58.47 84 SER A N 1
ATOM 646 C CA . SER A 1 84 ? -17.336 9.390 16.917 1.00 58.47 84 SER A CA 1
ATOM 647 C C . SER A 1 84 ? -18.848 9.140 16.980 1.00 58.47 84 SER A C 1
ATOM 649 O O . SER A 1 84 ? -19.522 9.751 17.804 1.00 58.47 84 SER A O 1
ATOM 651 N N . GLY A 1 85 ? -19.376 8.245 16.136 1.00 55.09 85 GLY A N 1
ATOM 652 C CA . GLY A 1 85 ? -20.808 7.948 16.014 1.00 55.09 85 GLY A CA 1
ATOM 653 C C . GLY A 1 85 ? -21.240 6.601 16.598 1.00 55.09 85 GLY A C 1
ATOM 654 O O . GLY A 1 85 ? -22.384 6.204 16.402 1.00 55.09 85 GLY A O 1
ATOM 655 N N . GLY A 1 86 ? -20.341 5.862 17.259 1.00 54.09 86 GLY A N 1
ATOM 656 C CA . GLY A 1 86 ? -20.655 4.562 17.874 1.00 54.09 86 GLY A CA 1
ATOM 657 C C . GLY A 1 86 ? -20.919 3.423 16.879 1.00 54.09 86 GLY A C 1
ATOM 658 O O . GLY A 1 86 ? -21.378 2.356 17.275 1.00 54.09 86 GLY A O 1
ATOM 659 N N . THR A 1 87 ? -20.639 3.615 15.585 1.00 59.00 87 THR A N 1
ATOM 660 C CA . THR A 1 87 ? -20.832 2.573 14.564 1.00 59.00 87 THR A CA 1
ATOM 661 C C . THR A 1 87 ? -19.516 1.844 14.315 1.00 59.00 87 THR A C 1
ATOM 663 O O . THR A 1 87 ? 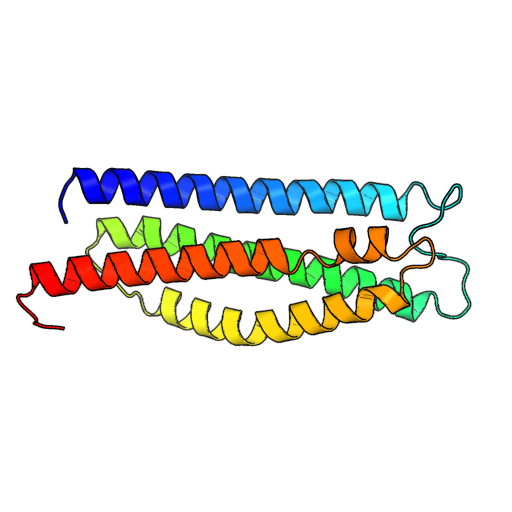-18.638 2.336 13.610 1.00 59.00 87 THR A O 1
ATOM 666 N N . ILE A 1 88 ? -19.382 0.667 14.920 1.00 54.97 88 ILE A N 1
ATOM 667 C CA . ILE A 1 88 ? -18.119 -0.083 15.004 1.00 54.97 88 ILE A CA 1
ATOM 668 C C . ILE A 1 88 ? -17.793 -0.793 13.675 1.00 54.97 88 ILE A C 1
ATOM 670 O O . ILE A 1 88 ? -16.639 -0.823 13.252 1.00 54.97 88 ILE A O 1
ATOM 674 N N . PHE A 1 89 ? -18.820 -1.246 12.946 1.00 62.06 89 PHE A N 1
ATOM 675 C CA . PHE A 1 89 ? -18.707 -1.821 11.601 1.00 62.06 89 PHE A CA 1
ATOM 676 C C . PHE A 1 89 ? -19.583 -1.066 10.605 1.00 62.06 89 PHE A C 1
ATOM 678 O O . PHE A 1 89 ? -20.734 -1.421 10.352 1.00 62.06 89 PHE A O 1
ATOM 685 N N . ASN A 1 90 ? -19.042 -0.012 10.000 1.00 70.50 90 ASN A N 1
ATOM 686 C CA . ASN A 1 90 ? -19.727 0.603 8.872 1.00 70.50 90 ASN A CA 1
ATOM 687 C C . ASN A 1 90 ? -19.670 -0.326 7.643 1.00 70.50 90 ASN A C 1
ATOM 689 O O . ASN A 1 90 ? -18.601 -0.833 7.298 1.00 70.50 90 ASN A O 1
ATOM 693 N N . ARG A 1 91 ? -20.794 -0.472 6.925 1.00 74.62 91 ARG A N 1
ATOM 694 C CA . ARG A 1 91 ? -20.884 -1.149 5.618 1.00 74.62 91 ARG A CA 1
ATOM 695 C C . ARG A 1 91 ? -19.785 -0.699 4.653 1.00 74.62 91 ARG A C 1
ATOM 697 O O . ARG A 1 91 ? -19.242 -1.530 3.937 1.00 74.62 91 ARG A O 1
ATOM 704 N N . ALA A 1 92 ? -19.407 0.581 4.678 1.00 77.12 92 ALA A N 1
ATOM 705 C CA . ALA A 1 92 ? -18.307 1.093 3.858 1.00 77.12 92 ALA A CA 1
ATOM 706 C C . ALA A 1 92 ? -16.960 0.407 4.162 1.00 77.12 92 ALA A C 1
ATOM 708 O O . ALA A 1 92 ? -16.226 0.082 3.236 1.00 77.12 92 ALA A O 1
ATOM 709 N N . ASN A 1 93 ? -16.652 0.125 5.433 1.00 79.25 93 ASN A N 1
ATOM 710 C CA . ASN A 1 93 ? -15.425 -0.584 5.810 1.00 79.25 93 ASN A CA 1
ATOM 711 C C . ASN A 1 93 ? -15.475 -2.063 5.450 1.00 79.25 93 ASN A C 1
ATOM 713 O O . ASN A 1 93 ? -14.463 -2.610 5.033 1.00 79.25 93 ASN A O 1
ATOM 717 N N . VAL A 1 94 ? -16.647 -2.692 5.545 1.00 80.31 94 VAL A N 1
ATOM 718 C CA . VAL A 1 94 ? -16.831 -4.075 5.085 1.00 80.31 94 VAL A CA 1
ATOM 719 C C . VAL A 1 94 ? -16.592 -4.173 3.578 1.00 80.31 94 VAL A C 1
ATOM 721 O O . VAL A 1 94 ? -15.862 -5.051 3.132 1.00 80.31 94 VAL A O 1
ATOM 724 N N . VAL A 1 95 ? -17.137 -3.241 2.790 1.00 84.44 95 VAL A N 1
ATOM 725 C CA . VAL A 1 95 ? -16.882 -3.180 1.341 1.00 84.44 95 VAL A CA 1
ATOM 726 C C . VAL A 1 95 ? -15.399 -2.941 1.055 1.00 84.44 95 VAL A C 1
ATOM 728 O O . VAL A 1 95 ? -14.838 -3.628 0.210 1.00 84.44 95 VAL A O 1
ATOM 731 N N . LEU A 1 96 ? -14.742 -2.024 1.774 1.00 86.50 96 LEU A N 1
ATOM 732 C CA . LEU A 1 96 ? -13.303 -1.792 1.611 1.00 86.50 96 LEU A CA 1
ATOM 733 C C . LEU A 1 96 ? -12.473 -3.044 1.912 1.00 86.50 96 LEU A C 1
ATOM 735 O O . LEU A 1 96 ? -11.537 -3.318 1.170 1.00 86.50 96 LEU A O 1
ATOM 739 N N . LEU A 1 97 ? -12.833 -3.826 2.935 1.00 83.38 97 LEU A N 1
ATOM 740 C CA . LEU A 1 97 ? -12.169 -5.100 3.220 1.00 83.38 97 LEU A CA 1
ATOM 741 C C . LEU A 1 97 ? -12.326 -6.080 2.058 1.00 83.38 97 LEU A C 1
ATOM 743 O O . LEU A 1 97 ? -11.323 -6.611 1.600 1.00 83.38 97 LEU A O 1
ATOM 747 N N . TRP A 1 98 ? -13.539 -6.256 1.525 1.00 83.88 98 TRP A N 1
ATOM 748 C CA . TRP A 1 98 ? -13.766 -7.111 0.352 1.00 83.88 98 TRP A CA 1
ATOM 749 C C . TRP A 1 98 ? -12.949 -6.669 -0.862 1.00 83.88 98 TRP A C 1
ATOM 751 O O . TRP A 1 98 ? -12.340 -7.497 -1.538 1.00 83.88 98 TRP A O 1
ATOM 761 N N . VAL A 1 99 ? -12.898 -5.361 -1.125 1.00 88.81 99 VAL A N 1
ATOM 762 C CA . VAL A 1 99 ? -12.088 -4.812 -2.217 1.00 88.81 99 VAL A CA 1
ATOM 763 C C . VAL A 1 99 ? -10.603 -5.080 -1.965 1.00 88.81 99 VAL A C 1
ATOM 765 O O . VAL A 1 99 ? -9.918 -5.557 -2.864 1.00 88.81 99 VAL A O 1
ATOM 768 N N . MET A 1 100 ? -10.101 -4.856 -0.747 1.00 86.50 100 MET A N 1
ATOM 769 C CA . MET A 1 100 ? -8.714 -5.166 -0.387 1.00 86.50 100 MET A CA 1
ATOM 770 C C . MET A 1 100 ? -8.399 -6.660 -0.529 1.00 86.50 100 MET A C 1
ATOM 772 O O . MET A 1 100 ? -7.328 -6.995 -1.024 1.00 86.50 100 MET A O 1
ATOM 776 N N . THR A 1 101 ? -9.328 -7.559 -0.185 1.00 84.56 101 THR A N 1
ATOM 777 C CA . THR A 1 101 ? -9.179 -9.012 -0.376 1.00 84.56 101 THR A CA 1
ATOM 778 C C . THR A 1 101 ? -8.999 -9.394 -1.846 1.00 84.56 101 THR A C 1
ATOM 780 O O . THR A 1 101 ? -8.293 -10.353 -2.134 1.00 84.56 101 THR A O 1
ATOM 783 N N . ILE A 1 102 ? -9.594 -8.648 -2.780 1.00 86.50 102 ILE A N 1
ATOM 784 C CA . ILE A 1 102 ? -9.436 -8.876 -4.226 1.00 86.50 102 ILE A CA 1
ATOM 785 C C . ILE A 1 102 ? -8.152 -8.224 -4.751 1.00 86.50 102 ILE A C 1
ATOM 787 O O . ILE A 1 102 ? -7.430 -8.813 -5.553 1.00 86.50 102 ILE A O 1
ATOM 791 N N . VAL A 1 103 ? -7.857 -7.001 -4.308 1.00 88.62 103 VAL A N 1
ATOM 792 C CA . VAL A 1 103 ? -6.716 -6.222 -4.808 1.00 88.62 103 VAL A CA 1
ATOM 793 C C . VAL A 1 103 ? -5.387 -6.774 -4.291 1.00 88.62 103 VAL A C 1
ATOM 795 O O . VAL A 1 103 ? -4.394 -6.719 -5.010 1.00 88.62 103 VAL A O 1
ATOM 798 N N . LEU A 1 104 ? -5.347 -7.336 -3.081 1.00 85.00 104 LEU A N 1
ATOM 799 C CA . LEU A 1 104 ? -4.116 -7.836 -2.466 1.00 85.00 104 LEU A CA 1
ATOM 800 C C . LEU A 1 104 ? -3.472 -8.999 -3.254 1.00 85.00 104 LEU A C 1
ATOM 802 O O . LEU A 1 104 ? -2.285 -8.890 -3.556 1.00 85.00 104 LEU A O 1
ATOM 806 N N . PRO A 1 105 ? -4.203 -10.051 -3.681 1.00 83.81 105 PRO A N 1
ATOM 807 C CA . PRO A 1 105 ? -3.657 -11.080 -4.568 1.00 83.81 105 PRO A CA 1
ATOM 808 C C . PRO A 1 105 ? -3.169 -10.530 -5.910 1.00 83.81 105 PRO A C 1
ATOM 810 O O . PRO A 1 105 ? -2.124 -10.948 -6.397 1.00 83.81 105 PRO A O 1
ATOM 813 N N . ILE A 1 106 ? -3.897 -9.573 -6.497 1.00 87.56 106 ILE A N 1
ATOM 814 C CA . ILE A 1 106 ? -3.509 -8.937 -7.765 1.00 87.56 106 ILE A CA 1
ATOM 815 C C . ILE A 1 106 ? -2.194 -8.171 -7.587 1.00 87.56 106 ILE A C 1
ATOM 817 O O . ILE A 1 106 ? -1.290 -8.297 -8.408 1.00 87.56 106 ILE A O 1
ATOM 821 N N . HIS A 1 107 ? -2.071 -7.407 -6.501 1.00 86.19 107 HIS A N 1
ATOM 822 C CA . HIS A 1 107 ? -0.847 -6.695 -6.156 1.00 86.19 107 HIS A CA 1
ATOM 823 C C . HIS A 1 107 ? 0.324 -7.659 -5.926 1.00 86.19 107 HIS A C 1
ATOM 825 O O . HIS A 1 107 ? 1.380 -7.447 -6.513 1.00 86.19 107 HIS A O 1
ATOM 831 N N . SER A 1 108 ? 0.125 -8.743 -5.163 1.00 82.88 108 SER A N 1
ATOM 832 C CA . SER A 1 108 ? 1.159 -9.767 -4.944 1.00 82.88 108 SER A CA 1
ATOM 833 C C . SER A 1 108 ? 1.602 -10.401 -6.258 1.00 82.88 108 SER A C 1
ATOM 835 O O . SER A 1 108 ? 2.793 -10.481 -6.518 1.00 82.88 108 SER A O 1
ATOM 837 N N . PHE A 1 109 ? 0.658 -10.768 -7.132 1.00 85.44 109 PHE A N 1
ATOM 838 C CA . PHE A 1 109 ? 0.972 -11.326 -8.445 1.00 85.44 109 PHE A CA 1
ATOM 839 C C . PHE A 1 109 ? 1.793 -10.353 -9.301 1.00 85.44 109 PHE A C 1
ATOM 841 O O . PHE A 1 109 ? 2.780 -10.748 -9.916 1.00 85.44 109 PHE A O 1
ATOM 848 N N . ILE A 1 110 ? 1.415 -9.073 -9.344 1.00 85.69 110 ILE A N 1
ATOM 849 C CA . ILE A 1 110 ? 2.178 -8.048 -10.069 1.00 85.69 110 ILE A CA 1
ATOM 850 C C . ILE A 1 110 ? 3.570 -7.866 -9.444 1.00 85.69 110 ILE A C 1
ATOM 852 O O . ILE A 1 110 ? 4.542 -7.701 -10.178 1.00 85.69 110 ILE A O 1
ATOM 856 N N . GLY A 1 111 ? 3.660 -7.915 -8.112 1.00 80.38 111 GLY A N 1
ATOM 857 C CA . GLY A 1 111 ? 4.907 -7.904 -7.356 1.00 80.38 111 GLY A CA 1
ATOM 858 C C . GLY A 1 111 ? 5.826 -9.050 -7.772 1.00 80.38 111 GLY A C 1
ATOM 859 O O . GLY A 1 111 ? 6.897 -8.797 -8.302 1.00 80.38 111 GLY A O 1
ATOM 860 N N . ASP A 1 112 ? 5.380 -10.297 -7.664 1.00 79.75 112 ASP A N 1
ATOM 861 C CA . ASP A 1 112 ? 6.190 -11.480 -7.997 1.00 79.75 112 ASP A CA 1
ATOM 862 C C . ASP A 1 112 ? 6.707 -11.463 -9.453 1.00 79.75 112 ASP A C 1
ATOM 864 O O . ASP A 1 112 ? 7.768 -12.006 -9.773 1.00 79.75 112 ASP A O 1
ATOM 868 N N . ASN A 1 113 ? 5.982 -10.786 -10.349 1.00 80.31 113 ASN A N 1
ATOM 869 C CA . ASN A 1 113 ? 6.368 -10.614 -11.748 1.00 80.31 113 ASN A CA 1
ATOM 870 C C . ASN A 1 113 ? 7.259 -9.381 -12.016 1.00 80.31 113 ASN A C 1
ATOM 872 O O . ASN A 1 113 ? 7.709 -9.211 -13.153 1.00 80.31 113 ASN A O 1
ATOM 876 N N . MET A 1 114 ? 7.568 -8.530 -11.025 1.00 79.69 114 MET A N 1
ATOM 877 C CA . MET A 1 114 ? 8.517 -7.416 -11.202 1.00 79.69 114 MET A CA 1
ATOM 878 C C . MET A 1 114 ? 9.933 -7.892 -11.513 1.00 79.69 114 MET A C 1
ATOM 880 O O . MET A 1 114 ? 10.641 -7.213 -12.264 1.00 79.69 114 MET A O 1
ATOM 884 N N . SER A 1 115 ? 10.306 -9.086 -11.055 1.00 74.50 115 SER A N 1
ATOM 885 C CA . SER A 1 115 ? 11.541 -9.779 -11.433 1.00 74.50 115 SER A CA 1
ATOM 886 C C . SER A 1 115 ? 11.764 -9.821 -12.954 1.00 74.50 115 SER A C 1
ATOM 888 O O . SER A 1 115 ? 12.891 -9.680 -13.420 1.00 74.50 115 SER A O 1
ATOM 890 N N . ILE A 1 116 ? 10.692 -9.915 -13.753 1.00 74.75 116 ILE A N 1
ATOM 891 C CA . ILE A 1 116 ? 10.737 -9.936 -15.227 1.00 74.75 116 ILE A CA 1
ATOM 892 C C . ILE A 1 116 ? 11.174 -8.579 -15.805 1.00 74.75 116 ILE A C 1
ATOM 894 O O . ILE A 1 116 ? 11.778 -8.506 -16.884 1.00 74.75 116 ILE A O 1
ATOM 898 N N . ALA A 1 117 ? 10.851 -7.485 -15.117 1.00 73.44 117 ALA A N 1
ATOM 899 C CA . ALA A 1 117 ? 11.251 -6.144 -15.523 1.00 73.44 117 ALA A CA 1
ATOM 900 C C . ALA A 1 117 ? 12.650 -5.774 -15.004 1.00 73.44 117 ALA A C 1
ATOM 902 O O . ALA A 1 117 ? 13.381 -5.059 -15.701 1.00 73.44 117 ALA A O 1
ATOM 903 N N . CYS A 1 118 ? 13.037 -6.299 -13.840 1.00 74.81 118 CYS A N 1
ATOM 904 C CA . CYS A 1 118 ? 14.320 -6.043 -13.196 1.00 74.81 118 CYS A CA 1
ATOM 905 C C . CYS A 1 118 ? 15.493 -6.738 -13.912 1.00 74.81 118 CYS A C 1
ATOM 907 O O . CYS A 1 118 ? 15.422 -7.904 -14.281 1.00 74.81 118 CYS A O 1
ATOM 909 N N . SER A 1 119 ? 16.601 -6.021 -14.115 1.00 66.69 119 SER A N 1
ATOM 910 C CA . SER A 1 119 ? 17.821 -6.540 -14.761 1.00 66.69 119 SER A CA 1
ATOM 911 C C . SER A 1 119 ? 19.106 -6.379 -13.940 1.00 66.69 119 SER A C 1
ATOM 913 O O . SER A 1 119 ? 20.146 -6.848 -14.393 1.00 66.69 119 SER A O 1
ATOM 915 N N . ALA A 1 120 ? 19.060 -5.717 -12.774 1.00 60.06 120 ALA A N 1
ATOM 916 C CA . ALA A 1 120 ? 20.257 -5.381 -11.988 1.00 60.06 120 ALA A CA 1
ATOM 917 C C . ALA A 1 120 ? 20.601 -6.356 -10.849 1.00 60.06 120 ALA A C 1
ATOM 919 O O . ALA A 1 120 ? 21.785 -6.587 -10.632 1.00 60.06 120 ALA A O 1
ATOM 920 N N . SER A 1 121 ? 19.619 -6.880 -10.098 1.00 61.31 121 SER A N 1
ATOM 921 C CA . SER A 1 121 ? 19.799 -7.897 -9.039 1.00 61.31 121 SER A CA 1
ATOM 922 C C . SER A 1 121 ? 18.465 -8.260 -8.361 1.00 61.31 121 SER A C 1
ATOM 924 O O . SER A 1 121 ? 17.504 -7.492 -8.436 1.00 61.31 121 SER A O 1
ATOM 926 N N . GLU A 1 122 ? 18.435 -9.380 -7.626 1.00 60.03 122 GLU A N 1
ATOM 927 C CA . GLU A 1 122 ? 17.318 -9.779 -6.744 1.00 60.03 122 GLU A CA 1
ATOM 928 C C . GLU A 1 122 ? 17.040 -8.751 -5.631 1.00 60.03 122 GLU A C 1
ATOM 930 O O . GLU A 1 122 ? 15.902 -8.573 -5.206 1.00 60.03 122 GLU A O 1
ATOM 935 N N . HIS A 1 123 ? 18.054 -8.000 -5.184 1.00 60.84 123 HIS A N 1
ATOM 936 C CA . HIS A 1 123 ? 17.870 -6.965 -4.161 1.00 60.84 123 HIS A CA 1
ATOM 937 C C . HIS A 1 123 ? 16.960 -5.829 -4.629 1.00 60.84 123 HIS A C 1
ATOM 939 O O . HIS A 1 123 ? 16.192 -5.292 -3.835 1.00 60.84 123 HIS A O 1
ATOM 945 N N . PHE A 1 124 ? 17.022 -5.464 -5.911 1.00 63.78 124 PHE A N 1
ATOM 946 C CA . PHE A 1 124 ? 16.119 -4.454 -6.455 1.00 63.78 124 PHE A CA 1
ATOM 947 C C . PHE A 1 124 ? 14.694 -4.979 -6.631 1.00 63.78 124 PHE A C 1
ATOM 949 O O . PHE A 1 124 ? 13.756 -4.197 -6.511 1.00 63.78 124 PHE A O 1
ATOM 956 N N . ASP A 1 125 ? 14.523 -6.282 -6.853 1.00 61.88 125 ASP A N 1
ATOM 957 C CA . ASP A 1 125 ? 13.205 -6.913 -6.911 1.00 61.88 125 ASP A CA 1
ATOM 958 C C . ASP A 1 125 ? 12.491 -6.833 -5.552 1.00 61.88 125 ASP A C 1
ATOM 960 O O . ASP A 1 125 ? 11.378 -6.318 -5.458 1.00 61.88 125 ASP A O 1
ATOM 964 N N . VAL A 1 126 ? 13.182 -7.180 -4.461 1.00 60.69 126 VAL A N 1
ATOM 965 C CA . VAL A 1 126 ? 12.661 -7.052 -3.082 1.00 60.69 126 VAL A CA 1
ATOM 966 C C . VAL A 1 126 ? 12.210 -5.619 -2.765 1.00 60.69 126 VAL A C 1
ATOM 968 O O . VAL A 1 126 ? 11.186 -5.392 -2.123 1.00 60.69 126 VAL A O 1
ATOM 971 N N . VAL A 1 127 ? 12.965 -4.633 -3.246 1.00 65.88 127 VAL A N 1
ATOM 972 C CA . VAL A 1 127 ? 12.728 -3.202 -3.006 1.00 65.88 127 VAL A CA 1
ATOM 973 C C . VAL A 1 127 ? 11.554 -2.652 -3.835 1.00 65.88 127 VAL A C 1
ATOM 975 O O . VAL A 1 127 ? 10.947 -1.649 -3.453 1.00 65.88 127 VAL A O 1
ATOM 978 N N . LEU A 1 128 ? 11.213 -3.302 -4.952 1.00 67.12 128 LEU A N 1
ATOM 979 C CA . LEU A 1 128 ? 10.121 -2.913 -5.849 1.00 67.12 128 LEU A CA 1
ATOM 980 C C . LEU A 1 128 ? 8.799 -3.635 -5.551 1.00 67.12 128 LEU A C 1
ATOM 982 O O . LEU A 1 128 ? 7.743 -3.123 -5.928 1.00 67.12 128 LEU A O 1
ATOM 986 N N . THR A 1 129 ? 8.849 -4.773 -4.859 1.00 64.50 129 THR A N 1
ATOM 987 C CA . THR A 1 129 ? 7.694 -5.636 -4.563 1.00 64.50 129 THR A CA 1
ATOM 988 C C . THR A 1 129 ? 7.055 -5.386 -3.194 1.00 64.50 129 THR A C 1
ATOM 990 O O . THR A 1 129 ? 5.836 -5.415 -3.113 1.00 64.50 129 THR A O 1
ATOM 993 N N . ASP A 1 130 ? 7.858 -5.132 -2.151 1.00 64.38 130 ASP A N 1
ATOM 994 C CA . ASP A 1 130 ? 7.511 -4.769 -0.752 1.00 64.38 130 ASP A CA 1
ATOM 995 C C . ASP A 1 130 ? 6.315 -5.429 -0.035 1.00 64.38 130 ASP A C 1
ATOM 997 O O . ASP A 1 130 ? 5.910 -5.003 1.048 1.00 64.38 130 ASP A O 1
ATOM 1001 N N . SER A 1 131 ? 5.880 -6.597 -0.500 1.00 66.25 131 SER A N 1
ATOM 1002 C CA . SER A 1 131 ? 4.857 -7.444 0.126 1.00 66.25 131 SER A CA 1
ATOM 1003 C C . SER A 1 131 ? 4.852 -7.452 1.679 1.00 66.25 131 SER A C 1
ATOM 1005 O O . SER A 1 131 ? 3.764 -7.365 2.258 1.00 66.25 131 SER A O 1
ATOM 1007 N N . PRO A 1 132 ? 6.000 -7.468 2.403 1.00 69.75 132 PRO A N 1
ATOM 1008 C CA . PRO A 1 132 ? 6.026 -7.367 3.868 1.00 69.75 132 PRO A CA 1
ATOM 1009 C C . PRO A 1 132 ? 5.348 -6.125 4.482 1.00 69.75 132 PRO A C 1
ATOM 1011 O O . PRO A 1 132 ? 4.705 -6.257 5.525 1.00 69.75 132 PRO A O 1
ATOM 1014 N N . PHE A 1 133 ? 5.456 -4.932 3.879 1.00 70.12 133 PHE A N 1
ATOM 1015 C CA . PHE A 1 133 ? 4.835 -3.712 4.422 1.00 70.12 133 PHE A CA 1
ATOM 1016 C C . PHE A 1 133 ? 3.310 -3.767 4.296 1.00 70.12 133 PHE A C 1
ATOM 1018 O O . PHE A 1 133 ? 2.587 -3.478 5.254 1.00 70.12 133 PHE A O 1
ATOM 1025 N N . VAL A 1 134 ? 2.815 -4.214 3.139 1.00 70.81 134 VAL A N 1
ATOM 1026 C CA . VAL A 1 134 ? 1.379 -4.391 2.894 1.00 70.81 134 VAL A CA 1
ATOM 1027 C C . VAL A 1 134 ? 0.786 -5.407 3.872 1.00 70.81 134 VAL A C 1
ATOM 1029 O O . VAL A 1 134 ? -0.245 -5.134 4.488 1.00 70.81 134 VAL A O 1
ATOM 1032 N N . TYR A 1 135 ? 1.459 -6.538 4.103 1.00 73.12 135 TYR A N 1
ATOM 1033 C CA . TYR A 1 135 ? 1.007 -7.527 5.085 1.00 73.12 135 TYR A CA 1
ATOM 1034 C C . TYR A 1 135 ? 1.001 -6.982 6.520 1.00 73.12 135 TYR A C 1
ATOM 1036 O O . TYR A 1 135 ? 0.047 -7.233 7.258 1.00 73.12 135 TYR A O 1
ATOM 1044 N N . ALA A 1 136 ? 2.005 -6.190 6.912 1.00 75.75 136 ALA A N 1
ATOM 1045 C CA . ALA A 1 136 ? 2.038 -5.548 8.227 1.00 75.75 136 ALA A CA 1
ATOM 1046 C C . ALA A 1 136 ? 0.877 -4.555 8.419 1.00 75.75 136 ALA A C 1
ATOM 1048 O O . ALA A 1 136 ? 0.240 -4.531 9.475 1.00 75.75 136 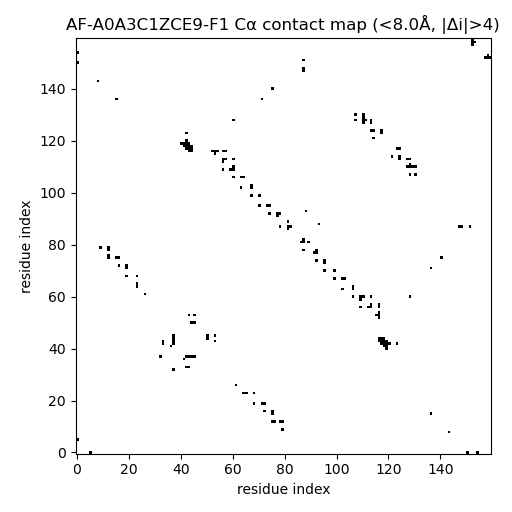ALA A O 1
ATOM 1049 N N . MET A 1 137 ? 0.548 -3.778 7.385 1.00 77.50 137 MET A N 1
ATOM 1050 C CA . MET A 1 137 ? -0.584 -2.849 7.414 1.00 77.50 137 MET A CA 1
ATOM 1051 C C . MET A 1 137 ? -1.935 -3.570 7.452 1.00 77.50 137 MET A C 1
ATOM 1053 O O . MET A 1 137 ? -2.829 -3.156 8.191 1.00 77.50 137 MET A O 1
ATOM 1057 N N . VAL A 1 138 ? -2.084 -4.675 6.718 1.00 75.44 138 VAL A N 1
ATOM 1058 C CA . VAL A 1 138 ? -3.281 -5.528 6.788 1.00 75.44 138 VAL A CA 1
ATOM 1059 C C . VAL A 1 138 ? -3.429 -6.140 8.184 1.00 75.44 138 VAL A C 1
ATOM 1061 O O . VAL A 1 138 ? -4.518 -6.091 8.753 1.00 75.44 138 VAL A O 1
ATOM 1064 N N . ALA A 1 139 ? -2.347 -6.645 8.783 1.00 76.38 139 ALA A N 1
ATOM 1065 C CA . ALA A 1 139 ? -2.364 -7.164 10.151 1.00 76.38 139 ALA A CA 1
ATOM 1066 C C . ALA A 1 139 ? -2.769 -6.084 11.170 1.00 76.38 139 ALA A C 1
ATOM 1068 O O . ALA A 1 139 ? -3.586 -6.343 12.055 1.00 76.38 139 ALA A O 1
ATOM 1069 N N . LEU A 1 140 ? -2.266 -4.855 11.010 1.00 79.06 140 LEU A N 1
ATOM 1070 C CA . LEU A 1 140 ? -2.667 -3.711 11.829 1.00 79.06 140 LEU A CA 1
ATOM 1071 C C . LEU A 1 140 ? -4.165 -3.406 11.677 1.00 79.06 140 LEU A C 1
ATOM 1073 O O . LEU A 1 140 ? -4.856 -3.215 12.675 1.00 79.06 140 LEU A O 1
ATOM 1077 N N . ILE A 1 141 ? -4.680 -3.401 10.446 1.00 77.50 141 ILE A N 1
ATOM 1078 C CA . ILE A 1 141 ? -6.106 -3.207 10.147 1.00 77.50 141 ILE A CA 1
ATOM 1079 C C . ILE A 1 141 ? -6.968 -4.279 10.829 1.00 77.50 141 ILE A C 1
ATOM 1081 O O . ILE A 1 141 ? -7.962 -3.944 11.477 1.00 77.50 141 ILE A O 1
ATOM 1085 N N . VAL A 1 142 ? -6.572 -5.551 10.751 1.00 76.81 142 VAL A N 1
ATOM 1086 C CA . VAL A 1 142 ? -7.275 -6.660 11.416 1.00 76.81 142 VAL A CA 1
ATOM 1087 C C . VAL A 1 142 ? -7.227 -6.512 12.939 1.00 76.81 142 VAL A C 1
ATOM 1089 O O . VAL A 1 142 ? -8.249 -6.685 13.600 1.00 76.81 142 VAL A O 1
ATOM 1092 N N . ALA A 1 143 ? -6.084 -6.123 13.509 1.00 76.06 143 ALA A N 1
ATOM 1093 C CA . ALA A 1 143 ? -5.957 -5.883 14.946 1.00 76.06 143 ALA A CA 1
ATOM 1094 C C . ALA A 1 143 ? -6.853 -4.725 15.427 1.00 76.06 143 ALA A C 1
ATOM 1096 O O . ALA A 1 143 ? -7.478 -4.819 16.486 1.00 76.06 143 ALA A O 1
ATOM 1097 N N . LEU A 1 144 ? -6.964 -3.651 14.635 1.00 73.19 144 LEU A N 1
ATOM 1098 C CA . LEU A 1 144 ? -7.870 -2.532 14.909 1.00 73.19 144 LEU A CA 1
ATOM 1099 C C . LEU A 1 144 ? -9.336 -2.984 14.902 1.00 73.19 144 LEU A C 1
ATOM 1101 O O . LEU A 1 144 ? -10.085 -2.613 15.805 1.00 73.19 144 LEU A O 1
ATOM 1105 N N . LEU A 1 145 ? -9.730 -3.814 13.931 1.00 73.62 145 LEU A N 1
ATOM 1106 C CA . LEU A 1 145 ? -11.073 -4.397 13.855 1.00 73.62 145 LEU A CA 1
ATOM 1107 C C . LEU A 1 145 ? -11.380 -5.319 15.032 1.00 73.62 145 LEU A C 1
ATOM 1109 O O . LEU A 1 145 ? -12.453 -5.208 15.618 1.00 73.62 145 LEU A O 1
ATOM 1113 N N . TYR A 1 146 ? -10.448 -6.202 15.395 1.00 74.25 146 TYR A N 1
ATOM 1114 C CA . TYR A 1 146 ? -10.612 -7.105 16.532 1.00 74.25 146 TYR A CA 1
ATOM 1115 C C . TYR A 1 146 ? -10.818 -6.323 17.829 1.00 74.25 146 TYR A C 1
ATOM 1117 O O . TYR A 1 146 ? -11.756 -6.592 18.573 1.00 74.25 146 TYR A O 1
ATOM 1125 N N . LYS A 1 147 ? -9.985 -5.304 18.075 1.00 72.69 147 LYS A N 1
ATOM 1126 C CA . LYS A 1 147 ? -10.119 -4.453 19.260 1.00 72.69 147 LYS A CA 1
ATOM 1127 C C . LYS A 1 147 ? -11.472 -3.740 19.297 1.00 72.69 147 LYS A C 1
ATOM 1129 O O . LYS A 1 147 ? -12.122 -3.712 20.335 1.00 72.69 147 LYS A O 1
ATOM 1134 N N . LEU A 1 148 ? -11.896 -3.191 18.161 1.00 71.44 148 LEU A N 1
ATOM 1135 C CA . LEU A 1 148 ? -13.193 -2.538 18.010 1.00 71.44 148 LEU A CA 1
ATOM 1136 C C . LEU A 1 148 ? -14.362 -3.502 18.279 1.00 71.44 148 LEU A C 1
ATOM 1138 O O . LEU A 1 148 ? -15.291 -3.142 18.996 1.00 71.44 148 LEU A O 1
ATOM 1142 N N . ALA A 1 149 ? -14.301 -4.730 17.758 1.00 69.75 149 ALA A N 1
ATOM 1143 C CA . ALA A 1 149 ? -15.305 -5.767 17.996 1.00 69.75 149 ALA A CA 1
ATOM 1144 C C . ALA A 1 149 ? -15.340 -6.234 19.462 1.00 69.75 149 ALA A C 1
ATOM 1146 O O . ALA A 1 149 ? -16.416 -6.408 20.027 1.00 69.75 149 ALA A O 1
ATOM 1147 N N . TYR A 1 150 ? -14.176 -6.398 20.091 1.00 71.88 150 TYR A N 1
ATOM 1148 C CA . TYR A 1 150 ? -14.059 -6.790 21.494 1.00 71.88 150 TYR A CA 1
ATOM 1149 C C . TYR A 1 150 ? -14.624 -5.725 22.444 1.00 71.88 150 TYR A C 1
ATOM 1151 O O . TYR A 1 150 ? -15.400 -6.046 23.345 1.00 71.88 150 TYR A O 1
ATOM 1159 N N . ASP A 1 151 ? -14.286 -4.451 22.215 1.00 69.00 151 ASP A N 1
ATOM 1160 C CA . ASP A 1 151 ? -14.831 -3.331 22.990 1.00 69.00 151 ASP A CA 1
ATOM 1161 C C . ASP A 1 151 ? -16.368 -3.242 22.808 1.00 69.00 151 ASP A C 1
ATOM 1163 O O . ASP A 1 151 ? -17.081 -2.993 23.778 1.00 69.00 151 ASP A O 1
ATOM 1167 N N . ALA A 1 152 ? -16.895 -3.543 21.609 1.00 67.00 152 ALA A N 1
ATOM 1168 C CA . ALA A 1 152 ? -18.338 -3.632 21.342 1.00 67.00 152 ALA A CA 1
ATOM 1169 C C . ALA A 1 152 ? -19.037 -4.737 22.146 1.00 67.00 152 ALA A C 1
ATOM 1171 O O . ALA A 1 152 ? -20.074 -4.501 22.764 1.00 67.00 152 ALA A O 1
ATOM 1172 N N . ALA A 1 153 ? -18.473 -5.947 22.118 1.00 67.06 153 ALA A N 1
ATOM 1173 C CA . ALA A 1 153 ? -19.038 -7.114 22.787 1.00 67.06 153 ALA A CA 1
ATOM 1174 C C . ALA A 1 153 ? -19.074 -6.913 24.308 1.00 67.06 153 ALA A C 1
ATOM 1176 O O . ALA A 1 153 ? -20.087 -7.197 24.946 1.00 67.06 153 ALA A O 1
ATOM 1177 N N . ARG A 1 154 ? -18.012 -6.317 24.875 1.00 65.62 154 ARG A N 1
ATOM 1178 C CA . ARG A 1 154 ? -17.968 -5.933 26.295 1.00 65.62 154 ARG A CA 1
ATOM 1179 C C . ARG A 1 154 ? -19.034 -4.909 26.676 1.00 65.62 154 ARG A C 1
ATOM 1181 O O . ARG A 1 154 ? -19.568 -5.001 27.774 1.00 65.62 154 ARG A O 1
ATOM 1188 N N . GLU A 1 155 ? -19.331 -3.939 25.813 1.00 62.78 155 GLU A N 1
ATOM 1189 C CA . GLU A 1 155 ? -20.361 -2.920 26.076 1.00 62.78 155 GLU A CA 1
ATOM 1190 C C . GLU A 1 155 ? -21.793 -3.464 25.998 1.00 62.78 155 GLU A C 1
ATOM 1192 O O . GLU A 1 155 ? -22.690 -2.879 26.598 1.00 62.78 155 GLU A O 1
ATOM 1197 N N . GLN A 1 156 ? -22.012 -4.570 25.283 1.00 59.22 156 GLN A N 1
ATOM 1198 C CA . GLN A 1 156 ? -23.332 -5.186 25.111 1.00 59.22 156 GLN A CA 1
ATOM 1199 C C . GLN A 1 156 ? -23.570 -6.412 26.012 1.00 59.22 156 GLN A C 1
ATOM 1201 O O . GLN A 1 156 ? -24.597 -7.063 25.857 1.00 59.22 156 GLN A O 1
ATOM 1206 N N . GLU A 1 157 ? -22.638 -6.749 26.916 1.00 60.47 157 GLU A N 1
ATOM 1207 C CA . GLU A 1 157 ? -22.636 -8.005 27.701 1.00 60.47 157 GLU A CA 1
ATOM 1208 C C . GLU A 1 157 ? -22.791 -9.276 26.838 1.00 60.47 157 GLU A C 1
ATOM 1210 O O . GLU A 1 157 ? -23.141 -10.352 27.325 1.00 60.47 157 GLU A O 1
ATOM 1215 N N . LEU A 1 158 ? -22.498 -9.173 25.539 1.00 43.94 158 LEU A N 1
ATOM 1216 C CA . LEU A 1 158 ? -22.489 -10.309 24.634 1.00 43.94 158 LEU A CA 1
ATOM 1217 C C . LEU A 1 158 ? -21.218 -11.104 24.925 1.00 43.94 158 LEU A C 1
ATOM 1219 O O . LEU A 1 158 ? -20.102 -10.652 24.662 1.00 43.94 158 LEU A O 1
ATOM 1223 N N . THR A 1 159 ? -21.394 -12.285 25.507 1.00 37.94 159 THR A N 1
ATOM 1224 C CA . THR A 1 159 ? -20.330 -13.283 25.603 1.00 37.94 159 THR A CA 1
ATOM 1225 C C . THR A 1 159 ? -19.933 -13.673 24.179 1.00 37.94 159 THR A C 1
ATOM 1227 O O . THR A 1 159 ? -20.793 -14.055 23.386 1.00 37.94 159 THR A O 1
ATOM 1230 N N . ILE A 1 160 ? -18.652 -13.498 23.842 1.00 41.94 160 ILE A N 1
ATOM 1231 C CA . ILE A 1 160 ? -18.060 -14.035 22.606 1.00 41.94 160 ILE A CA 1
ATOM 1232 C C . ILE A 1 160 ? -17.868 -15.538 22.788 1.00 41.94 160 ILE A C 1
ATOM 1234 O O . ILE A 1 160 ? -17.355 -15.917 23.867 1.00 41.94 160 ILE A O 1
#